Protein AF-A0A2G2X782-F1 (afdb_monomer)

Secondary structure (DSSP, 8-state):
--------------------------------SSPPP--EESB-EEEEEPPHHHHHTT---SEEEEEE-B-EE-

Organism: Capsicum baccatum (NCBI:txid33114)

Radius of gyration: 35.17 Å; Cα contacts (8 Å, |Δi|>4): 56; chains: 1; bounding box: 91×62×45 Å

Foldseek 3Di:
DDDDDDDDDDDDDDDDDDDDPDDDDPPPDDDDPDDDDKDKDFWDWDKDADDPVVVVVVDPDRIDTPDTGDIDID

Solvent-accessible surface area (backbone atoms only — not comparable to full-atom values): 5409 Å² total; per-residue (Å²): 143,84,81,92,80,90,86,85,78,93,78,79,83,82,91,86,87,83,87,73,87,73,79,80,76,78,82,71,74,90,77,71,99,64,82,85,79,70,51,78,39,69,75,47,72,45,66,44,72,52,52,68,74,48,44,75,74,64,52,83,63,72,57,42,74,79,43,77,61,47,80,45,76,87

Sequence (74 aa):
MISEGGEDAKSTSIEKEVSNGEDKNKKKGMVLPFEPHSIIFDEVICSVDMPQEMKYQGATDDRLVLLKGGKWCV

Mean predicted aligned error: 18.22 Å

pLDDT: mean 73.4, std 17.27, range [40.69, 95.25]

Structure (mmCIF, N/CA/C/O backbone):
data_AF-A0A2G2X782-F1
#
_entry.id   AF-A0A2G2X782-F1
#
loop_
_atom_site.group_PDB
_atom_site.id
_atom_site.type_symbol
_atom_site.label_atom_id
_atom_site.label_alt_id
_atom_site.label_comp_id
_atom_site.label_asym_id
_atom_site.label_entity_id
_atom_site.label_seq_id
_atom_site.pdbx_PDB_ins_code
_atom_site.Cartn_x
_atom_site.Cartn_y
_atom_site.Cartn_z
_atom_site.occupancy
_atom_site.B_iso_or_equiv
_atom_sit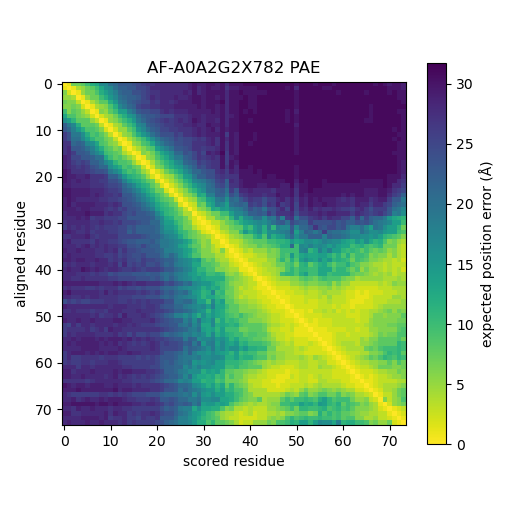e.auth_seq_id
_atom_site.auth_comp_id
_atom_site.auth_asym_id
_atom_site.auth_atom_id
_atom_site.pdbx_PDB_model_num
ATOM 1 N N . MET A 1 1 ? 73.720 53.612 5.261 1.00 47.53 1 MET A N 1
ATOM 2 C CA . MET A 1 1 ? 72.319 53.190 5.455 1.00 47.53 1 MET A CA 1
ATOM 3 C C . MET A 1 1 ? 71.603 53.360 4.132 1.00 47.53 1 MET A C 1
ATOM 5 O O . MET A 1 1 ? 71.406 54.495 3.735 1.00 47.53 1 MET A O 1
ATOM 9 N N . ILE A 1 2 ? 71.303 52.265 3.441 1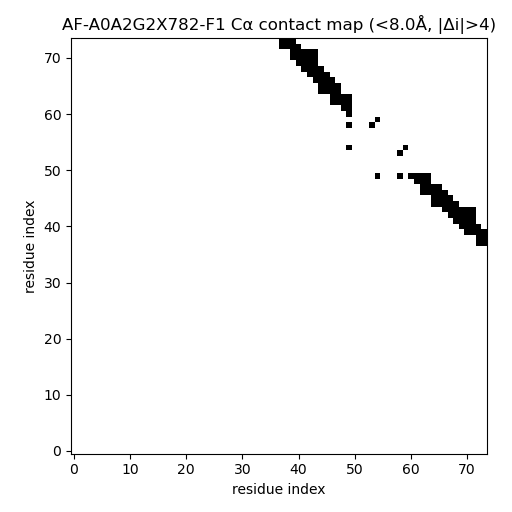.00 43.34 2 ILE A N 1
ATOM 10 C CA . ILE A 1 2 ? 70.273 52.170 2.398 1.00 43.34 2 ILE A CA 1
ATOM 11 C C . ILE A 1 2 ? 69.943 50.682 2.256 1.00 43.34 2 ILE A C 1
ATOM 13 O O . ILE A 1 2 ? 70.848 49.851 2.230 1.00 43.34 2 ILE A O 1
ATOM 17 N N . SER A 1 3 ? 68.649 50.391 2.306 1.00 48.38 3 SER A N 1
ATOM 18 C CA . SER A 1 3 ? 68.031 49.079 2.484 1.00 48.38 3 SER A CA 1
ATOM 19 C C . SER A 1 3 ? 67.992 48.252 1.195 1.00 48.38 3 SER A C 1
ATOM 21 O O . SER A 1 3 ? 67.823 48.810 0.114 1.00 48.38 3 SER A O 1
ATOM 23 N N . GLU A 1 4 ? 68.076 46.925 1.333 1.00 49.06 4 GLU A N 1
ATOM 24 C CA . GLU A 1 4 ? 67.664 45.951 0.314 1.00 49.06 4 GLU A CA 1
ATOM 25 C C . GLU A 1 4 ? 66.138 45.972 0.138 1.00 49.06 4 GLU A C 1
ATOM 27 O O . GLU A 1 4 ? 65.389 45.974 1.117 1.00 49.06 4 GLU A O 1
ATOM 32 N N . GLY A 1 5 ? 65.684 45.946 -1.113 1.00 43.88 5 GLY A N 1
ATOM 33 C CA . GLY A 1 5 ? 64.301 45.677 -1.489 1.00 43.88 5 GLY A CA 1
ATOM 34 C C . GLY A 1 5 ? 64.303 44.786 -2.723 1.00 43.88 5 GLY A C 1
ATOM 35 O O . GLY A 1 5 ? 64.736 45.224 -3.783 1.00 43.88 5 GLY A O 1
ATOM 36 N N . GLY A 1 6 ? 63.886 43.530 -2.556 1.00 49.22 6 GLY A N 1
ATOM 37 C CA . GLY A 1 6 ? 63.717 42.568 -3.644 1.00 49.22 6 GLY A CA 1
ATOM 38 C C . GLY A 1 6 ? 62.425 42.824 -4.420 1.00 49.22 6 GLY A C 1
ATOM 39 O O . GLY A 1 6 ? 61.385 43.127 -3.831 1.00 49.22 6 GLY A O 1
ATOM 40 N N . GLU A 1 7 ? 62.513 42.699 -5.740 1.00 52.28 7 GLU A N 1
ATOM 41 C CA . GLU A 1 7 ? 61.463 42.980 -6.715 1.00 52.28 7 GLU A CA 1
ATOM 42 C C . GLU A 1 7 ? 61.231 41.777 -7.638 1.00 52.28 7 GLU A C 1
ATOM 44 O O . GLU A 1 7 ? 61.929 41.612 -8.628 1.00 52.28 7 GLU A O 1
ATOM 49 N N . ASP A 1 8 ? 60.198 40.975 -7.372 1.00 49.94 8 ASP A N 1
ATOM 50 C CA . ASP A 1 8 ? 59.511 40.186 -8.403 1.00 49.94 8 ASP A CA 1
ATOM 51 C C . ASP A 1 8 ? 58.230 39.551 -7.852 1.00 49.94 8 ASP A C 1
ATOM 53 O O . ASP A 1 8 ? 58.162 38.398 -7.447 1.00 49.94 8 ASP A O 1
ATOM 57 N N . ALA A 1 9 ? 57.140 40.309 -7.902 1.00 51.72 9 ALA A N 1
ATOM 58 C CA . ALA A 1 9 ? 55.811 39.715 -7.938 1.00 51.72 9 ALA A CA 1
ATOM 59 C C . ALA A 1 9 ? 55.047 40.353 -9.092 1.00 51.72 9 ALA A C 1
ATOM 61 O O . ALA A 1 9 ? 54.387 41.385 -8.950 1.00 51.72 9 ALA A O 1
ATOM 62 N N . LYS A 1 10 ? 55.195 39.728 -10.266 1.00 45.81 10 LYS A N 1
ATOM 63 C CA . LYS A 1 10 ? 54.474 40.023 -11.505 1.00 45.81 10 LYS A CA 1
ATOM 64 C C . LYS A 1 10 ? 52.969 40.054 -11.229 1.00 45.81 10 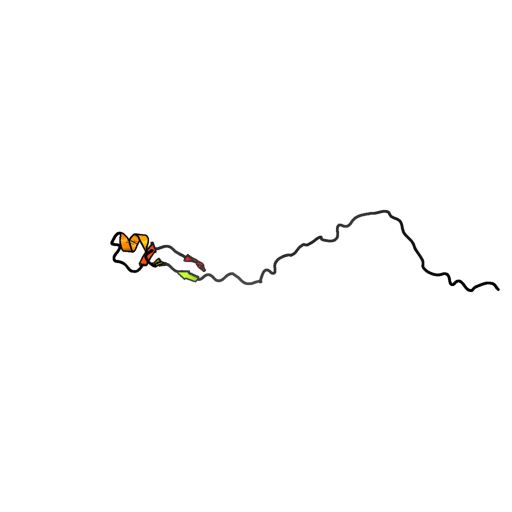LYS A C 1
ATOM 66 O O . LYS A 1 10 ? 52.296 39.029 -11.236 1.00 45.81 10 LYS A O 1
ATOM 71 N N . SER A 1 11 ? 52.458 41.256 -10.995 1.00 54.34 11 SER A N 1
ATOM 72 C CA . SER A 1 11 ? 51.037 41.542 -10.863 1.00 54.34 11 SER A CA 1
ATOM 73 C C . SER A 1 11 ? 50.542 42.042 -12.210 1.00 54.34 11 SER A C 1
ATOM 75 O O . SER A 1 11 ? 50.821 43.166 -12.615 1.00 54.34 11 SER A O 1
ATOM 77 N N . THR A 1 12 ? 49.825 41.192 -12.935 1.00 40.69 12 THR A N 1
ATOM 78 C C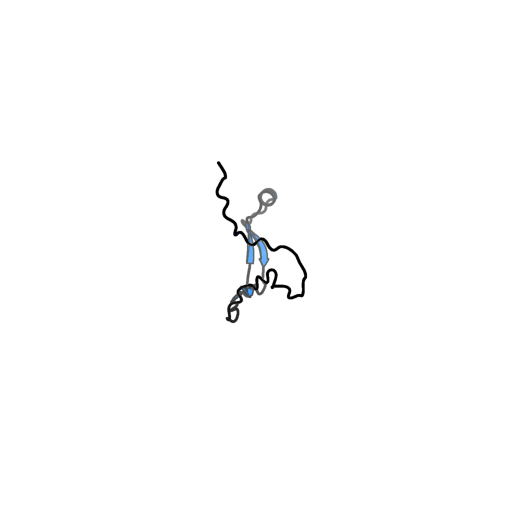A . THR A 1 12 ? 49.057 41.601 -14.111 1.00 40.69 12 THR A CA 1
ATOM 79 C C . THR A 1 12 ? 47.599 41.244 -13.860 1.00 40.69 12 THR A C 1
ATOM 81 O O . THR A 1 12 ? 47.181 40.108 -14.042 1.00 40.69 12 THR A O 1
ATOM 84 N N . SER A 1 13 ? 46.837 42.235 -13.405 1.00 56.50 13 SER A N 1
ATOM 85 C CA . SER A 1 13 ? 45.458 42.455 -13.869 1.00 56.50 13 SER A CA 1
ATOM 86 C C . SER A 1 13 ? 45.584 43.390 -15.090 1.00 56.50 13 SER A C 1
ATOM 88 O O . SER A 1 13 ? 46.537 44.164 -15.124 1.00 56.50 13 SER A O 1
ATOM 90 N N . ILE A 1 14 ? 44.778 43.378 -16.158 1.00 49.09 14 ILE A N 1
ATOM 91 C CA . ILE A 1 14 ? 43.314 43.483 -16.222 1.00 49.09 14 ILE A CA 1
ATOM 92 C C . ILE A 1 14 ? 42.833 43.140 -17.666 1.00 49.09 14 ILE A C 1
ATOM 94 O O . ILE A 1 14 ? 43.402 43.633 -18.634 1.00 49.09 14 ILE A O 1
ATOM 98 N N . GLU A 1 15 ? 41.806 42.279 -17.747 1.00 64.38 15 GLU A N 1
ATOM 99 C CA . GLU A 1 15 ? 40.652 42.144 -18.681 1.00 64.38 15 GLU A CA 1
ATOM 100 C C . GLU A 1 15 ? 40.716 42.386 -20.220 1.00 64.38 15 GLU A C 1
ATOM 102 O O . GLU A 1 15 ? 40.889 43.508 -20.686 1.00 64.38 15 GLU A O 1
ATOM 107 N N . LYS A 1 16 ? 40.339 41.361 -21.021 1.00 42.47 16 LYS A N 1
ATOM 108 C CA . LYS A 1 16 ? 39.053 41.316 -21.773 1.00 42.47 16 LYS A CA 1
ATOM 109 C C . LYS A 1 16 ? 38.767 39.943 -22.414 1.00 42.47 16 LYS A C 1
ATOM 111 O O . LYS A 1 16 ? 39.664 39.240 -22.861 1.00 42.47 16 LYS A O 1
ATOM 116 N N . GLU A 1 17 ? 37.485 39.599 -22.405 1.00 58.22 17 GLU A N 1
ATOM 117 C CA . GLU A 1 17 ? 36.829 38.308 -22.658 1.00 58.22 17 GLU A CA 1
ATOM 118 C C . GLU A 1 17 ? 36.841 37.841 -24.125 1.00 58.22 17 GLU A C 1
ATOM 120 O O . GLU A 1 17 ? 36.772 38.689 -25.004 1.00 58.22 17 GLU A O 1
ATOM 125 N N . VAL A 1 18 ? 36.777 36.518 -24.374 1.00 48.34 18 VAL A N 1
ATOM 126 C CA . VAL A 1 18 ? 35.776 35.883 -25.268 1.00 48.34 18 VAL A CA 1
ATOM 127 C C . VAL A 1 18 ? 35.580 34.406 -24.877 1.00 48.34 18 VAL A C 1
ATOM 129 O O . VAL A 1 18 ? 36.492 33.590 -24.946 1.00 48.34 18 VAL A O 1
ATOM 132 N N . SER A 1 19 ? 34.342 34.122 -24.463 1.00 57.22 19 SER A N 1
ATOM 133 C CA . SER A 1 19 ? 33.584 32.864 -24.489 1.00 57.22 19 SER A CA 1
ATOM 134 C C . SER A 1 19 ? 34.335 31.527 -24.576 1.00 57.22 19 SER A C 1
ATOM 136 O O . SER A 1 19 ? 34.775 31.107 -25.642 1.00 57.22 19 SER A O 1
ATOM 138 N N . ASN A 1 20 ? 34.169 30.710 -23.544 1.00 52.84 20 ASN A N 1
ATOM 139 C CA . ASN A 1 20 ? 33.242 29.594 -23.691 1.00 52.84 20 ASN A CA 1
ATOM 140 C C . ASN A 1 20 ? 32.684 29.289 -22.307 1.00 52.84 20 ASN A C 1
ATOM 142 O O . ASN A 1 20 ? 33.452 29.154 -21.361 1.00 52.84 20 ASN A O 1
ATOM 146 N N . GLY A 1 21 ? 31.361 29.282 -2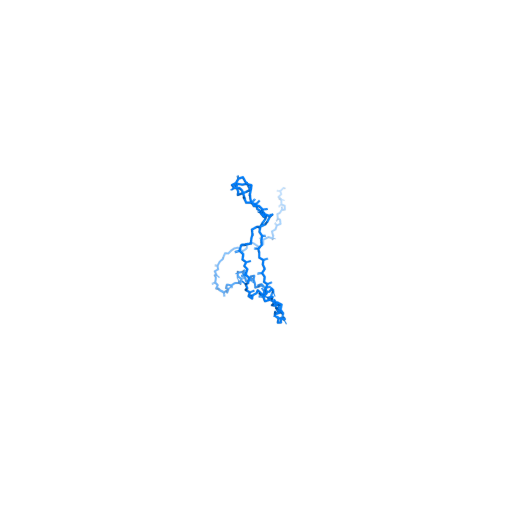2.160 1.00 48.66 21 GLY A N 1
ATOM 147 C CA . GLY A 1 21 ? 30.724 29.022 -20.875 1.00 48.66 21 GLY A CA 1
ATOM 148 C C . GLY A 1 21 ? 31.098 27.629 -20.391 1.00 48.66 21 GLY A C 1
ATOM 149 O O . GLY A 1 21 ? 30.478 26.657 -20.811 1.00 48.66 21 GLY A O 1
AT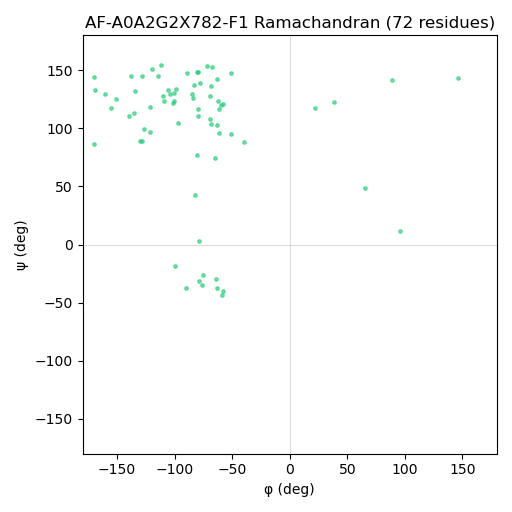OM 150 N N . GLU A 1 22 ? 32.116 27.541 -19.537 1.00 54.38 22 GLU A N 1
ATOM 151 C CA . GLU A 1 22 ? 32.488 26.304 -18.870 1.00 54.38 22 GLU A CA 1
ATOM 152 C C . GLU A 1 22 ? 31.277 25.815 -18.086 1.00 54.38 22 GLU A C 1
ATOM 154 O O . GLU A 1 22 ? 30.696 26.535 -17.268 1.00 54.38 22 GLU A O 1
ATOM 159 N N . ASP A 1 23 ? 30.866 24.605 -18.454 1.00 60.41 23 ASP A N 1
ATOM 160 C CA . ASP A 1 23 ? 29.688 23.868 -18.041 1.00 60.41 23 ASP A CA 1
ATOM 161 C C . ASP A 1 23 ? 29.378 24.016 -16.550 1.00 60.41 23 ASP A C 1
ATOM 163 O O . ASP A 1 23 ? 29.750 23.202 -15.702 1.00 60.41 23 ASP A O 1
ATOM 167 N N . LYS A 1 24 ? 28.611 25.056 -16.225 1.00 57.16 24 LYS A N 1
ATOM 168 C CA . LYS A 1 24 ? 28.028 25.235 -14.905 1.00 57.16 24 LYS A CA 1
ATOM 169 C C . LYS A 1 24 ? 27.061 24.079 -14.657 1.00 57.16 24 LYS A C 1
ATOM 171 O O . LYS A 1 24 ? 25.925 24.087 -15.117 1.00 57.16 24 LYS A O 1
ATOM 176 N N . ASN A 1 25 ? 27.510 23.116 -13.858 1.00 59.22 25 ASN A N 1
ATOM 177 C CA . ASN A 1 25 ? 26.654 22.244 -13.059 1.00 59.22 25 ASN A CA 1
ATOM 178 C C . ASN A 1 25 ? 25.732 21.294 -13.834 1.00 59.22 25 ASN A C 1
ATOM 180 O O . ASN A 1 25 ? 24.560 21.142 -13.490 1.00 59.22 25 ASN A O 1
ATOM 184 N N . LYS A 1 26 ? 26.247 20.553 -14.816 1.00 62.16 26 LYS A N 1
ATOM 185 C CA . LYS A 1 26 ? 25.527 19.370 -15.307 1.00 62.16 26 LYS A CA 1
ATOM 186 C C . LYS A 1 26 ? 25.779 18.205 -14.351 1.00 62.16 26 LYS A C 1
ATOM 188 O O . LYS A 1 26 ? 26.555 17.303 -14.651 1.00 62.16 26 LYS A O 1
ATOM 193 N N . LYS A 1 27 ? 25.109 18.207 -13.191 1.00 63.84 27 LYS A N 1
ATOM 194 C CA . LYS A 1 27 ? 24.899 16.984 -12.397 1.00 63.84 27 LYS A CA 1
ATOM 195 C C . LYS A 1 27 ? 24.010 16.048 -13.219 1.00 63.84 27 LYS A C 1
ATOM 197 O O . LYS A 1 27 ? 22.810 15.946 -12.994 1.00 63.84 27 LYS A O 1
ATOM 202 N N . LYS A 1 28 ? 24.589 15.429 -14.247 1.00 68.25 28 LYS A N 1
ATOM 203 C CA . LYS A 1 28 ? 23.955 14.372 -15.025 1.00 68.25 28 LYS A CA 1
ATOM 204 C C . LYS A 1 28 ? 23.874 13.183 -14.074 1.00 68.25 28 LYS A C 1
ATOM 206 O O . LYS A 1 28 ? 24.910 12.659 -13.673 1.00 68.25 28 LYS A O 1
ATOM 211 N N . GLY A 1 29 ? 22.669 12.856 -13.610 1.00 71.50 29 GLY A N 1
ATOM 212 C CA . GLY A 1 29 ? 22.462 11.721 -12.712 1.00 71.50 29 GLY A CA 1
ATOM 213 C C . GLY A 1 29 ? 23.108 10.455 -13.281 1.00 71.50 29 GLY A C 1
ATOM 214 O O . GLY A 1 29 ? 23.186 10.288 -14.501 1.00 71.50 29 GLY A O 1
ATOM 215 N N . MET A 1 30 ? 23.595 9.579 -12.403 1.00 77.31 30 MET A N 1
ATOM 216 C CA . MET A 1 30 ? 24.099 8.271 -12.814 1.00 77.31 30 MET A CA 1
ATOM 217 C C . MET A 1 30 ? 22.912 7.433 -13.294 1.00 77.31 30 MET A C 1
ATOM 219 O O . MET A 1 30 ? 22.117 6.965 -12.484 1.00 77.31 30 MET A O 1
ATOM 223 N N . VAL A 1 31 ? 22.770 7.282 -14.612 1.00 72.56 31 VAL A N 1
ATOM 224 C CA . VAL A 1 31 ? 21.859 6.294 -15.196 1.00 72.56 31 VAL A CA 1
ATOM 225 C C . VAL A 1 31 ? 22.605 4.968 -15.239 1.00 72.56 31 VAL A C 1
ATOM 227 O O . VAL A 1 31 ? 23.726 4.898 -15.748 1.00 72.56 31 VAL A O 1
ATOM 230 N N . LEU A 1 32 ? 22.013 3.928 -14.661 1.00 71.44 32 LEU A N 1
ATOM 231 C CA . LEU A 1 32 ? 22.574 2.588 -14.739 1.00 71.44 32 LEU A CA 1
ATOM 232 C C . LEU A 1 32 ? 22.139 1.949 -16.068 1.00 71.44 32 LEU A C 1
ATOM 234 O O . LEU A 1 32 ? 20.983 2.104 -16.460 1.00 71.44 32 LEU A O 1
ATOM 238 N N . PRO A 1 33 ? 23.038 1.254 -16.784 1.00 77.69 33 PRO A N 1
ATOM 239 C CA . PRO A 1 33 ? 22.777 0.720 -18.119 1.00 77.69 33 PRO A CA 1
ATOM 240 C C . PRO A 1 33 ? 22.027 -0.620 -18.064 1.00 77.69 33 PRO A C 1
ATOM 242 O O . PRO A 1 33 ? 22.395 -1.562 -18.760 1.00 77.69 33 PRO A O 1
ATOM 245 N N . PHE A 1 34 ? 21.018 -0.743 -17.203 1.00 81.25 34 PHE A N 1
ATOM 246 C CA . PHE A 1 34 ? 20.183 -1.938 -17.139 1.00 81.25 34 PHE A CA 1
ATOM 247 C C . PHE A 1 34 ? 18.729 -1.607 -17.429 1.00 81.25 34 PHE A C 1
ATOM 249 O O . PHE A 1 34 ? 18.243 -0.511 -17.148 1.00 81.25 34 PHE A O 1
ATOM 256 N N . GLU A 1 35 ? 18.038 -2.595 -17.983 1.00 80.75 35 GLU A N 1
ATOM 257 C CA . GLU A 1 35 ? 16.597 -2.542 -18.148 1.00 80.75 35 GLU A CA 1
ATOM 258 C C . GLU A 1 35 ? 15.928 -2.637 -16.767 1.00 80.75 35 GLU A C 1
ATOM 260 O O . GLU A 1 35 ? 16.272 -3.533 -15.983 1.00 80.75 35 GLU A O 1
ATOM 265 N N . PRO A 1 36 ? 15.016 -1.716 -16.413 1.00 81.31 36 PRO A N 1
ATOM 266 C CA . PRO A 1 36 ? 14.270 -1.813 -15.168 1.00 81.31 36 PRO A CA 1
ATOM 267 C C . PRO A 1 36 ? 13.440 -3.097 -15.180 1.00 81.31 36 PRO A C 1
ATOM 269 O O . PRO A 1 36 ? 12.548 -3.263 -16.009 1.00 81.31 36 PRO A O 1
ATOM 272 N N . HIS A 1 37 ? 13.735 -4.011 -14.263 1.00 84.25 37 HIS A N 1
ATOM 273 C CA . HIS A 1 37 ? 12.903 -5.189 -14.061 1.00 84.25 37 HIS A CA 1
ATOM 274 C C . HIS A 1 37 ? 11.773 -4.795 -13.117 1.00 84.25 37 HIS A C 1
ATOM 276 O O . HIS A 1 37 ? 12.042 -4.215 -12.068 1.00 84.25 37 HIS A O 1
ATOM 282 N N . SER A 1 38 ? 10.533 -5.097 -13.498 1.00 83.69 38 SER A N 1
ATOM 283 C CA . SER A 1 38 ? 9.358 -4.816 -12.674 1.00 83.69 38 SER A CA 1
ATOM 284 C C . SER A 1 38 ? 8.686 -6.106 -12.232 1.00 83.69 38 SER A C 1
ATOM 286 O O . SER A 1 38 ? 8.651 -7.096 -12.965 1.00 83.69 38 SER A O 1
ATOM 288 N N . ILE A 1 39 ? 8.154 -6.088 -11.015 1.00 85.38 39 ILE A N 1
ATOM 289 C CA . ILE A 1 39 ? 7.349 -7.180 -10.467 1.00 85.38 39 ILE A CA 1
ATOM 290 C C . ILE A 1 39 ? 5.908 -6.686 -10.381 1.00 85.38 39 ILE A C 1
ATOM 292 O O . ILE A 1 39 ? 5.655 -5.614 -9.833 1.00 85.38 39 ILE A O 1
ATOM 296 N N . ILE A 1 40 ? 4.968 -7.455 -10.937 1.00 83.81 40 ILE A N 1
ATOM 297 C CA . ILE A 1 40 ? 3.546 -7.101 -10.959 1.00 83.81 40 ILE A CA 1
ATOM 298 C C . ILE A 1 40 ? 2.801 -7.936 -9.919 1.00 83.81 40 ILE A C 1
ATOM 300 O O . ILE A 1 40 ? 2.912 -9.161 -9.903 1.00 83.81 40 ILE A O 1
ATOM 304 N N . PHE A 1 41 ? 2.013 -7.266 -9.085 1.00 86.06 41 PHE A N 1
ATOM 305 C CA . PHE A 1 41 ? 1.088 -7.887 -8.144 1.00 86.06 41 PHE A CA 1
ATOM 306 C C . PHE A 1 41 ? -0.341 -7.633 -8.616 1.00 86.06 41 PHE A C 1
ATOM 308 O O . PHE A 1 41 ? -0.728 -6.478 -8.788 1.00 86.06 41 PHE A O 1
ATOM 315 N N . ASP A 1 42 ? -1.118 -8.695 -8.826 1.00 83.19 42 ASP A N 1
ATOM 316 C CA . ASP A 1 42 ? -2.498 -8.593 -9.324 1.00 83.19 42 ASP A CA 1
ATOM 317 C C . ASP A 1 42 ? -3.506 -8.190 -8.235 1.00 83.19 42 ASP A C 1
ATOM 319 O O . ASP A 1 42 ? -4.492 -7.504 -8.511 1.00 83.19 42 ASP A O 1
ATOM 323 N N . GLU A 1 43 ? -3.249 -8.594 -6.989 1.00 83.81 43 GLU A N 1
ATOM 324 C CA . GLU A 1 43 ? -4.133 -8.351 -5.851 1.00 83.81 43 GLU A CA 1
ATOM 325 C C . GLU A 1 43 ? -3.363 -7.713 -4.694 1.00 83.81 43 GLU A C 1
ATOM 327 O O . GLU A 1 43 ? -2.834 -8.389 -3.813 1.00 83.81 43 GLU A O 1
ATOM 332 N N . VAL A 1 44 ? -3.310 -6.380 -4.693 1.00 86.94 44 VAL A N 1
ATOM 333 C CA . VAL A 1 44 ? -2.791 -5.606 -3.560 1.00 86.94 44 VAL A CA 1
ATOM 334 C C . VAL A 1 44 ? -3.945 -5.102 -2.700 1.00 86.94 44 VAL A C 1
ATOM 336 O O . VAL A 1 44 ? -4.946 -4.578 -3.202 1.00 86.94 44 VAL A O 1
ATOM 339 N N . ILE A 1 45 ? -3.797 -5.266 -1.385 1.00 90.06 45 ILE A N 1
ATOM 340 C CA . ILE A 1 45 ? -4.730 -4.760 -0.381 1.00 90.06 45 ILE A CA 1
ATOM 341 C C . ILE A 1 45 ? -3.959 -3.836 0.555 1.00 90.06 45 ILE A C 1
ATOM 343 O O . ILE A 1 45 ? -3.035 -4.269 1.244 1.00 90.06 45 ILE A O 1
ATOM 347 N N . CYS A 1 46 ? -4.354 -2.566 0.599 1.00 90.00 46 CYS A N 1
ATOM 348 C CA . CYS A 1 46 ? -3.819 -1.610 1.561 1.00 90.00 46 CYS A CA 1
ATOM 349 C C . CYS A 1 46 ? -4.809 -1.449 2.703 1.00 90.00 46 CYS A C 1
ATOM 351 O O . CYS A 1 46 ? -5.963 -1.077 2.483 1.00 90.00 46 CYS A O 1
ATOM 353 N N . SER A 1 47 ? -4.343 -1.696 3.922 1.00 93.50 47 SER A N 1
ATOM 354 C CA . SER A 1 47 ? -5.137 -1.538 5.134 1.00 93.50 47 SER A CA 1
ATOM 355 C C . SER A 1 47 ? -4.417 -0.682 6.164 1.00 93.50 47 SER A C 1
ATOM 357 O O . SER A 1 47 ? -3.202 -0.804 6.313 1.00 93.50 47 SER A O 1
ATOM 359 N N . VAL A 1 48 ? -5.173 0.109 6.915 1.00 93.81 48 VAL A N 1
ATOM 360 C CA . VAL A 1 48 ? -4.698 0.816 8.110 1.00 93.81 48 VAL A CA 1
ATOM 361 C C . VAL A 1 48 ? -5.354 0.226 9.345 1.00 93.81 48 VAL A C 1
ATOM 363 O O . VAL A 1 48 ? -6.444 -0.340 9.257 1.00 93.81 48 VAL A O 1
ATOM 366 N N . ASP A 1 49 ? -4.702 0.343 10.495 1.00 94.69 49 ASP A N 1
ATOM 367 C CA . ASP A 1 49 ? -5.342 -0.029 11.753 1.00 94.69 49 ASP A CA 1
ATOM 368 C C . ASP A 1 49 ? -6.551 0.883 12.008 1.00 94.69 49 ASP A C 1
ATOM 370 O O . ASP A 1 49 ? -6.534 2.073 11.679 1.00 94.69 49 ASP A O 1
ATOM 374 N N . MET A 1 50 ? -7.623 0.310 12.557 1.00 95.25 50 MET A N 1
ATOM 375 C CA . MET A 1 50 ? -8.862 1.035 12.817 1.00 95.25 50 MET A CA 1
ATOM 376 C C . MET A 1 50 ? -8.584 2.209 13.779 1.00 95.25 50 MET A C 1
ATOM 378 O O . MET A 1 50 ? -8.122 1.975 14.905 1.00 95.25 50 MET A O 1
ATOM 382 N N . PRO A 1 51 ? -8.849 3.466 13.374 1.00 92.25 51 PRO A N 1
ATOM 383 C CA . PRO A 1 51 ? -8.601 4.629 14.209 1.00 92.25 51 PRO A CA 1
ATOM 384 C C . PRO A 1 51 ? -9.547 4.645 15.410 1.00 92.25 51 PRO A C 1
ATOM 386 O O . PRO A 1 51 ? -10.659 4.106 15.378 1.00 92.25 51 PRO A O 1
ATOM 389 N N . GLN A 1 52 ? -9.091 5.264 16.494 1.00 89.50 52 GLN A N 1
ATOM 390 C CA . GLN A 1 52 ? -9.745 5.184 17.795 1.00 89.50 52 GLN A CA 1
ATOM 391 C C . GLN A 1 52 ? -11.158 5.785 17.768 1.00 89.50 52 GLN A C 1
ATOM 393 O O . GLN A 1 52 ? -12.081 5.228 18.357 1.00 89.50 52 GLN A O 1
ATOM 398 N N . GLU A 1 53 ? -11.351 6.872 17.021 1.00 91.44 53 GLU A N 1
ATOM 399 C CA . GLU A 1 53 ? -12.640 7.536 16.826 1.00 91.44 53 GLU A CA 1
ATOM 400 C C . GLU A 1 53 ? -13.683 6.585 16.229 1.00 91.44 53 GLU A C 1
ATOM 402 O O . GLU A 1 53 ? -14.834 6.580 16.661 1.00 91.44 53 GLU A O 1
ATOM 407 N N . MET A 1 54 ? -13.283 5.743 15.273 1.00 89.69 54 MET A N 1
ATOM 408 C CA . MET A 1 54 ? -14.180 4.776 14.636 1.00 89.69 54 MET A CA 1
ATOM 409 C C . MET A 1 54 ? -14.457 3.577 15.544 1.00 89.69 54 MET A C 1
ATOM 411 O O . MET A 1 54 ? -15.590 3.098 15.591 1.00 89.69 54 MET A O 1
ATOM 415 N N . LYS A 1 55 ? -13.469 3.141 16.337 1.00 91.38 55 LYS A N 1
ATOM 416 C CA . LYS A 1 55 ? -13.682 2.118 17.375 1.00 91.38 55 LYS A CA 1
ATOM 417 C C . LYS A 1 55 ? -14.733 2.563 18.392 1.00 91.38 55 LYS A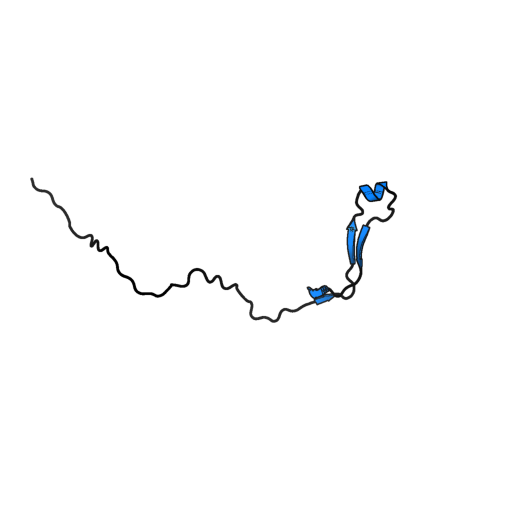 C 1
ATOM 419 O O . LYS A 1 55 ? -15.625 1.790 18.728 1.00 91.38 55 LYS A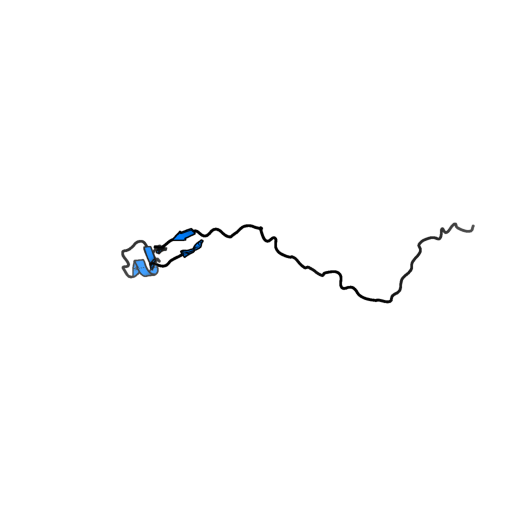 O 1
ATOM 424 N N . TYR A 1 56 ? -14.688 3.823 18.833 1.00 90.50 56 TYR A N 1
ATOM 425 C CA . TYR A 1 56 ? -15.704 4.379 19.737 1.00 90.50 56 TYR A CA 1
ATOM 426 C C . TYR A 1 56 ? -17.100 4.449 19.114 1.00 90.50 56 TYR A C 1
ATOM 428 O O . TYR A 1 56 ? -18.092 4.332 19.828 1.00 90.50 56 TYR A O 1
ATOM 436 N N . GLN A 1 57 ? -17.187 4.605 17.793 1.00 91.12 57 GLN A N 1
ATOM 437 C CA . GLN A 1 57 ? -18.450 4.575 17.050 1.00 91.12 57 GLN A CA 1
ATOM 438 C C . GLN A 1 57 ? -18.973 3.148 16.803 1.00 91.12 57 GLN A C 1
ATOM 440 O O . GLN A 1 57 ? -20.013 2.981 16.171 1.00 91.12 57 GL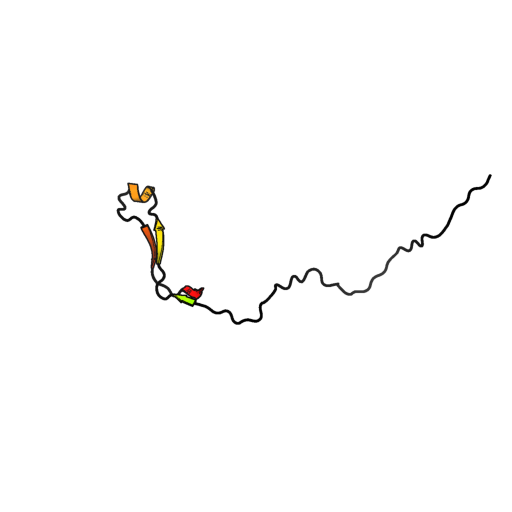N A O 1
ATOM 445 N N . GLY A 1 58 ? -18.290 2.122 17.323 1.00 89.00 58 GLY A N 1
ATOM 446 C CA . GLY A 1 58 ? -18.719 0.726 17.246 1.00 89.00 58 GLY A CA 1
ATOM 447 C C . GLY A 1 58 ? -18.097 -0.069 16.099 1.00 89.00 58 GLY A C 1
ATOM 448 O O . GLY A 1 58 ? -18.547 -1.184 15.828 1.00 89.00 58 GLY A O 1
ATOM 449 N N . ALA A 1 59 ? -17.068 0.461 15.428 1.00 88.56 59 ALA A N 1
ATOM 450 C CA . ALA A 1 59 ? -16.326 -0.316 14.444 1.00 88.56 59 ALA A CA 1
ATOM 451 C C . ALA A 1 59 ? -15.658 -1.522 15.122 1.00 88.56 59 ALA A C 1
ATOM 453 O O . ALA A 1 59 ? -14.917 -1.376 16.095 1.00 88.56 59 ALA A O 1
ATOM 454 N N . THR A 1 60 ? -15.973 -2.713 14.619 1.00 89.06 60 THR A N 1
ATOM 455 C CA . THR A 1 60 ? -15.646 -3.996 15.261 1.00 89.06 60 THR A CA 1
ATOM 456 C C . THR A 1 60 ? -14.409 -4.658 14.662 1.00 89.06 60 THR A C 1
ATOM 458 O O . THR A 1 60 ? -13.814 -5.522 15.298 1.00 89.06 60 THR A O 1
ATOM 461 N N . ASP A 1 61 ? -14.016 -4.241 13.458 1.00 87.69 61 ASP A N 1
ATOM 462 C CA . ASP A 1 61 ? -12.835 -4.745 12.768 1.00 87.69 61 ASP A CA 1
ATOM 463 C C . ASP A 1 61 ? -11.545 -4.085 13.274 1.00 87.69 61 ASP A C 1
ATOM 465 O O . ASP A 1 61 ? -11.506 -2.897 13.609 1.00 87.69 61 ASP A O 1
ATOM 469 N N . ASP A 1 62 ? -10.449 -4.842 13.246 1.00 88.38 62 ASP A N 1
ATOM 470 C CA . ASP A 1 62 ? -9.130 -4.346 13.650 1.00 88.38 62 ASP A CA 1
ATOM 471 C C . ASP A 1 62 ? -8.491 -3.421 12.608 1.00 88.38 62 ASP A C 1
ATOM 473 O O . ASP A 1 62 ? -7.671 -2.562 12.951 1.00 88.38 62 ASP A O 1
ATOM 477 N N . ARG A 1 63 ? -8.861 -3.580 11.331 1.00 92.69 63 ARG A N 1
ATOM 478 C CA . ARG A 1 63 ? -8.264 -2.860 10.202 1.00 92.69 63 ARG A CA 1
ATOM 479 C C . ARG A 1 63 ? -9.298 -2.389 9.198 1.00 92.69 63 ARG A C 1
ATOM 481 O O . ARG A 1 63 ? -10.256 -3.087 8.888 1.00 92.69 63 ARG A O 1
ATOM 488 N N . LEU A 1 64 ? -9.030 -1.224 8.624 1.00 92.00 64 LEU A N 1
ATOM 489 C CA . LEU A 1 64 ? -9.778 -0.645 7.520 1.00 92.00 64 LEU A CA 1
ATOM 490 C C . LEU A 1 64 ? -9.030 -0.867 6.219 1.00 92.00 64 LEU A C 1
ATOM 492 O O . LEU A 1 64 ? -7.897 -0.412 6.066 1.00 92.00 64 LEU A O 1
ATOM 496 N N . VAL A 1 65 ? -9.675 -1.533 5.267 1.00 91.44 65 VAL A N 1
ATOM 497 C CA . VAL A 1 65 ? -9.153 -1.673 3.907 1.00 91.44 65 VAL A CA 1
ATOM 498 C C . VAL A 1 65 ? -9.445 -0.390 3.133 1.00 91.44 65 VAL A C 1
ATOM 500 O O . VAL A 1 65 ? -10.601 -0.039 2.921 1.00 91.44 65 VAL A O 1
ATOM 503 N N . LEU A 1 66 ? -8.388 0.305 2.713 1.00 90.62 66 LEU A N 1
ATOM 504 C CA . LEU A 1 66 ? -8.470 1.552 1.950 1.00 90.62 66 LEU A CA 1
ATOM 505 C C . LEU A 1 66 ? -8.484 1.298 0.445 1.00 90.62 66 LEU A C 1
ATOM 507 O O . LEU A 1 66 ? -9.173 1.988 -0.299 1.00 90.62 66 LEU A O 1
ATOM 511 N N . LEU A 1 67 ? -7.712 0.309 0.001 1.00 87.44 67 LEU A N 1
ATOM 512 C CA . LEU A 1 67 ? -7.615 -0.083 -1.399 1.00 87.44 67 LEU A CA 1
ATOM 513 C C . LEU A 1 67 ? -7.692 -1.602 -1.479 1.00 87.44 67 LEU A C 1
ATOM 515 O O . LEU A 1 67 ? -7.000 -2.298 -0.732 1.00 87.44 67 LEU A O 1
ATOM 519 N N . LYS A 1 68 ? -8.532 -2.104 -2.384 1.00 84.44 68 LYS A N 1
ATOM 520 C CA . LYS A 1 68 ? -8.679 -3.530 -2.664 1.00 84.44 68 LYS A CA 1
ATOM 521 C C . LYS A 1 68 ? -8.713 -3.742 -4.170 1.00 84.44 68 LYS A C 1
ATOM 523 O O . LYS A 1 68 ? -9.679 -3.355 -4.823 1.00 84.44 68 LYS A O 1
ATOM 528 N N . GLY A 1 69 ? -7.681 -4.403 -4.682 1.00 80.38 69 GLY A N 1
ATOM 529 C CA . GLY A 1 69 ? -7.571 -4.753 -6.092 1.00 80.38 69 GLY A CA 1
ATOM 530 C C . GLY A 1 69 ? -6.891 -3.665 -6.919 1.00 80.38 69 GLY A C 1
ATOM 531 O O . GLY A 1 69 ? -7.074 -2.469 -6.702 1.00 80.38 69 GLY A O 1
ATOM 532 N N . GLY A 1 70 ? -6.073 -4.112 -7.867 1.00 80.25 70 GLY A N 1
ATOM 533 C CA . GLY A 1 70 ? -5.276 -3.257 -8.734 1.00 80.25 70 GLY A CA 1
ATOM 534 C C . GLY A 1 70 ? -3.948 -3.924 -9.059 1.00 80.25 70 GLY A C 1
ATOM 535 O O . GLY A 1 70 ? -3.358 -4.582 -8.205 1.00 80.25 70 GLY A O 1
ATOM 536 N N . LYS A 1 71 ? -3.481 -3.732 -10.295 1.00 81.31 71 LYS A N 1
ATOM 537 C CA . LYS A 1 71 ? -2.150 -4.170 -10.708 1.00 81.31 71 LYS A CA 1
ATOM 538 C C . LYS A 1 71 ? -1.127 -3.162 -10.219 1.00 81.31 71 LYS A C 1
ATOM 540 O O . LYS A 1 71 ? -1.100 -2.033 -10.704 1.00 81.31 71 LYS A O 1
ATOM 545 N N . TRP A 1 72 ? -0.318 -3.568 -9.253 1.00 80.62 72 TRP A N 1
ATOM 546 C CA . TRP A 1 72 ? 0.770 -2.754 -8.732 1.00 80.62 72 TRP A CA 1
ATOM 547 C C . TRP A 1 72 ? 2.090 -3.219 -9.339 1.00 80.62 72 TRP A C 1
ATOM 549 O O . TRP A 1 72 ? 2.375 -4.415 -9.326 1.00 80.62 72 TRP A O 1
ATOM 559 N N . CYS A 1 73 ? 2.888 -2.288 -9.857 1.00 84.62 73 CYS A N 1
ATOM 560 C CA . CYS A 1 73 ? 4.259 -2.538 -10.288 1.00 84.62 73 CYS A CA 1
ATOM 561 C C . CYS A 1 73 ? 5.247 -1.945 -9.272 1.00 84.62 73 CYS A C 1
ATOM 563 O O . CYS A 1 73 ? 5.084 -0.804 -8.838 1.00 84.62 73 CYS A O 1
ATOM 565 N N . VAL A 1 74 ? 6.251 -2.736 -8.886 1.00 79.62 74 VAL A N 1
ATOM 566 C CA . VAL A 1 74 ? 7.438 -2.297 -8.122 1.00 79.62 74 VAL A CA 1
ATOM 567 C C . VAL A 1 74 ? 8.659 -2.383 -9.018 1.00 79.62 74 VAL A C 1
ATOM 569 O O . VAL A 1 74 ? 8.721 -3.366 -9.797 1.00 79.62 74 VAL A O 1
#